Protein AF-A0A9K3LP52-F1 (afdb_monomer_lite)

Secondary structure (DSSP, 8-state):
----------GGGTT----HHHHHHHHHHHHHH-TTTS-TTS-TTTTSSSPPPTT-EEEEEGGG-TTSEEEEEEEEEEEEEEEETTEEEEEEEEEEEETTEEEEEEHHHHHSTTSPEE-SSSPP--STT--

Structure (mmCIF, N/CA/C/O backbone):
data_AF-A0A9K3LP52-F1
#
_entry.id   AF-A0A9K3LP52-F1
#
loop_
_atom_site.group_PDB
_atom_site.id
_atom_site.type_symbol
_atom_site.label_atom_id
_atom_site.label_alt_id
_atom_site.label_comp_id
_atom_site.label_asym_id
_atom_site.label_entity_id
_atom_site.label_seq_id
_atom_site.pdbx_PDB_ins_code
_atom_site.Cartn_x
_atom_site.Cartn_y
_atom_site.Cartn_z
_atom_site.occupancy
_atom_site.B_iso_or_equiv
_atom_site.auth_seq_id
_atom_site.auth_comp_id
_atom_site.auth_asym_id
_atom_site.auth_atom_id
_atom_site.pdbx_PDB_model_num
ATOM 1 N N . MET A 1 1 ? 22.097 10.632 19.380 1.00 29.72 1 MET A N 1
ATOM 2 C CA . MET A 1 1 ? 21.829 9.955 18.097 1.00 29.72 1 MET A CA 1
ATOM 3 C C . MET A 1 1 ? 20.338 10.096 17.883 1.00 29.72 1 MET A C 1
ATOM 5 O O . MET A 1 1 ? 19.590 9.492 18.636 1.00 29.72 1 MET A O 1
ATOM 9 N N . TYR A 1 2 ? 19.912 11.018 17.022 1.00 30.38 2 TYR A N 1
ATOM 10 C CA . TYR A 1 2 ? 18.490 11.195 16.738 1.00 30.38 2 TYR A CA 1
ATOM 11 C C . TYR A 1 2 ? 18.068 10.033 15.841 1.00 30.38 2 TYR A C 1
ATOM 13 O O . TYR A 1 2 ? 18.442 9.992 14.674 1.00 30.38 2 TYR A O 1
ATOM 21 N N . MET A 1 3 ? 17.390 9.051 16.433 1.00 33.91 3 MET A N 1
ATOM 22 C CA . MET A 1 3 ? 16.600 8.076 15.695 1.00 33.91 3 MET A CA 1
ATOM 23 C C . MET A 1 3 ? 15.432 8.859 15.102 1.00 33.91 3 MET A C 1
ATOM 25 O O . MET A 1 3 ? 14.546 9.273 15.841 1.00 33.91 3 MET A O 1
ATOM 29 N N . PHE A 1 4 ? 15.469 9.153 13.805 1.00 42.06 4 PHE A N 1
ATOM 30 C CA . PHE A 1 4 ? 14.242 9.533 13.122 1.00 42.06 4 PHE A CA 1
ATOM 31 C C . PHE A 1 4 ? 13.405 8.262 13.031 1.00 42.06 4 PHE A C 1
ATOM 33 O O . PHE A 1 4 ? 13.811 7.285 12.403 1.00 42.06 4 PHE A O 1
ATOM 40 N N . GLU A 1 5 ? 12.306 8.258 13.779 1.00 43.56 5 GLU A N 1
ATOM 41 C CA . GLU A 1 5 ? 11.295 7.213 13.770 1.00 43.56 5 GLU A CA 1
ATOM 42 C C . GLU A 1 5 ? 10.901 6.947 12.311 1.00 43.56 5 GLU A C 1
ATOM 44 O O . GLU A 1 5 ? 10.614 7.877 11.552 1.00 43.56 5 GLU A O 1
ATOM 49 N N . ASN A 1 6 ? 10.914 5.673 11.903 1.00 54.97 6 ASN A N 1
ATOM 50 C CA . ASN A 1 6 ? 10.002 5.234 10.854 1.00 54.97 6 ASN A CA 1
ATOM 51 C C . ASN A 1 6 ? 8.632 5.673 11.355 1.00 54.97 6 ASN A C 1
ATOM 53 O O . ASN A 1 6 ? 8.153 5.109 12.329 1.00 54.97 6 ASN A O 1
ATOM 57 N N . ASP A 1 7 ? 8.118 6.764 10.800 1.00 72.81 7 ASP A N 1
ATOM 58 C CA . ASP A 1 7 ? 6.965 7.468 11.341 1.00 72.81 7 ASP A CA 1
ATOM 59 C C . ASP A 1 7 ? 5.770 6.520 11.253 1.00 72.81 7 ASP A C 1
ATOM 61 O O . ASP A 1 7 ? 5.217 6.309 10.167 1.00 72.81 7 ASP A O 1
ATOM 65 N N . ASP A 1 8 ? 5.477 5.858 12.375 1.00 83.31 8 ASP A N 1
ATOM 66 C CA . ASP A 1 8 ? 4.444 4.841 12.449 1.00 83.31 8 ASP A CA 1
ATOM 67 C C . ASP A 1 8 ? 3.127 5.454 11.966 1.00 83.31 8 ASP A C 1
ATOM 69 O O . ASP A 1 8 ? 2.865 6.652 12.155 1.00 83.31 8 ASP A O 1
ATOM 73 N N . PRO A 1 9 ? 2.285 4.663 11.289 1.00 88.75 9 PRO A N 1
ATOM 74 C CA . PRO A 1 9 ? 1.018 5.173 10.820 1.00 88.75 9 PRO A CA 1
ATOM 75 C C . PRO A 1 9 ? 0.192 5.647 12.013 1.00 88.75 9 PRO A C 1
ATOM 77 O O . PRO A 1 9 ? 0.152 5.019 13.072 1.00 88.75 9 PRO A O 1
ATOM 80 N N . THR A 1 10 ? -0.497 6.764 11.821 1.00 90.94 10 THR A N 1
ATOM 81 C CA . THR A 1 10 ? -1.397 7.340 12.819 1.00 90.94 10 THR A CA 1
ATOM 82 C C . THR A 1 10 ? -2.839 7.240 12.331 1.00 90.94 10 THR A C 1
ATOM 84 O O . THR A 1 10 ? -3.073 7.144 11.124 1.00 90.94 10 THR A O 1
ATOM 87 N N . PRO A 1 11 ? -3.848 7.345 13.216 1.00 92.31 11 PRO A N 1
ATOM 88 C CA . PRO A 1 11 ? -5.249 7.378 12.786 1.00 92.31 11 PRO A CA 1
ATOM 89 C C . PRO A 1 11 ? -5.565 8.485 11.764 1.00 92.31 11 PRO A C 1
ATOM 91 O O . PRO A 1 11 ? -6.550 8.396 11.040 1.00 92.31 11 PRO A O 1
ATOM 94 N N . ALA A 1 12 ? -4.732 9.529 11.675 1.00 91.00 12 ALA A N 1
ATOM 95 C CA . ALA A 1 12 ? -4.874 10.584 10.677 1.00 91.00 12 ALA A CA 1
ATOM 96 C C . ALA A 1 12 ? -4.509 10.135 9.250 1.00 91.00 12 ALA A C 1
ATOM 98 O O . ALA A 1 12 ? -4.794 10.869 8.303 1.00 91.00 12 ALA A O 1
ATOM 99 N N . ASP A 1 13 ? -3.856 8.986 9.084 1.00 91.56 13 ASP A N 1
ATOM 100 C CA . ASP A 1 13 ? -3.489 8.420 7.785 1.00 91.56 13 ASP A CA 1
ATOM 101 C C . ASP A 1 13 ? -4.585 7.515 7.202 1.00 91.56 13 ASP A C 1
ATOM 103 O O . ASP A 1 13 ? -4.569 7.211 6.009 1.00 91.56 13 ASP A O 1
ATOM 107 N N . GLU A 1 14 ? -5.568 7.120 8.017 1.00 93.94 14 GLU A N 1
ATOM 108 C CA . GLU A 1 14 ? -6.718 6.342 7.559 1.00 93.94 14 GLU A CA 1
ATOM 109 C C . GLU A 1 14 ? -7.557 7.143 6.543 1.00 93.94 14 GLU A C 1
ATOM 111 O O . GLU A 1 14 ? -7.778 8.349 6.676 1.00 93.94 14 GLU A O 1
ATOM 116 N N . GLY A 1 15 ? -8.020 6.469 5.490 1.00 92.44 15 GLY A N 1
ATOM 117 C CA . GLY A 1 15 ? -8.801 7.042 4.394 1.00 92.44 15 GLY A CA 1
ATOM 118 C C . GLY A 1 15 ? -7.987 7.830 3.363 1.00 92.44 15 GLY A C 1
ATOM 119 O O . GLY A 1 15 ? -8.549 8.261 2.355 1.00 92.44 15 GLY A O 1
ATOM 120 N N . LYS A 1 16 ? -6.678 8.013 3.569 1.00 94.19 16 LYS A N 1
ATOM 121 C CA . LYS A 1 16 ? -5.796 8.678 2.602 1.00 94.19 16 LYS A CA 1
ATOM 122 C C . LYS A 1 16 ? -5.141 7.652 1.695 1.00 94.19 16 LYS A C 1
ATOM 124 O O . LYS A 1 16 ? -4.577 6.676 2.176 1.00 94.19 16 LYS A O 1
ATOM 129 N N . PHE A 1 17 ? -5.168 7.899 0.391 1.00 95.38 17 PHE A N 1
ATOM 130 C CA . PHE A 1 17 ? -4.492 7.064 -0.595 1.00 95.38 17 PHE A CA 1
ATOM 131 C C . PHE A 1 17 ? -3.579 7.910 -1.471 1.00 95.38 17 PHE A C 1
ATOM 133 O O . PHE A 1 17 ? -3.902 9.052 -1.798 1.00 95.38 17 PHE A O 1
ATOM 140 N N . LEU A 1 18 ? -2.441 7.327 -1.843 1.00 94.94 18 LEU A N 1
ATOM 141 C CA . LEU A 1 18 ? -1.556 7.883 -2.851 1.00 94.94 18 LEU A CA 1
ATOM 142 C C . LEU A 1 18 ? -2.258 7.792 -4.197 1.00 94.94 18 LEU A C 1
ATOM 144 O O . LEU A 1 18 ? -2.898 6.784 -4.504 1.00 94.94 18 LEU A O 1
ATOM 148 N N . SER A 1 19 ? -2.111 8.839 -4.993 1.00 94.38 19 SER A N 1
ATOM 149 C CA . SER A 1 19 ? -2.595 8.856 -6.365 1.00 94.38 19 SER A CA 1
ATOM 150 C C . SER A 1 19 ? -1.775 7.922 -7.260 1.00 94.38 19 SER A C 1
ATOM 152 O O . SER A 1 19 ? -0.594 7.664 -7.011 1.00 94.38 19 SER A O 1
ATOM 154 N N . GLU A 1 20 ? -2.369 7.472 -8.368 1.00 91.88 20 GLU A N 1
ATOM 155 C CA . GLU A 1 20 ? -1.645 6.696 -9.385 1.00 91.88 20 GLU A CA 1
ATOM 156 C C . GLU A 1 20 ? -0.425 7.454 -9.923 1.00 91.88 20 GLU A C 1
ATOM 158 O O . GLU A 1 20 ? 0.605 6.851 -10.204 1.00 91.88 20 GLU A O 1
ATOM 163 N N . ALA A 1 21 ? -0.511 8.786 -10.017 1.00 93.94 21 ALA A N 1
ATOM 164 C CA . ALA A 1 21 ? 0.588 9.631 -10.468 1.00 93.94 21 ALA A CA 1
ATOM 165 C C . ALA A 1 21 ? 1.788 9.590 -9.507 1.00 93.94 21 ALA A C 1
ATOM 167 O O . ALA A 1 21 ? 2.929 9.495 -9.957 1.00 93.94 21 ALA A O 1
ATOM 168 N N . GLU A 1 22 ? 1.545 9.630 -8.194 1.00 93.69 22 GLU A N 1
ATOM 169 C CA . GLU A 1 22 ? 2.602 9.509 -7.180 1.00 93.69 22 GLU A CA 1
ATOM 170 C C . GLU A 1 22 ? 3.257 8.127 -7.218 1.00 93.69 22 GLU A C 1
ATOM 172 O O . GLU A 1 22 ? 4.483 8.016 -7.161 1.00 93.69 22 GLU A O 1
ATOM 177 N N . LEU A 1 23 ? 2.446 7.078 -7.367 1.00 93.06 23 LEU A N 1
ATOM 178 C CA . LEU A 1 23 ? 2.923 5.700 -7.457 1.00 93.06 23 LEU A CA 1
ATOM 179 C C . LEU A 1 23 ? 3.735 5.473 -8.738 1.00 93.06 23 LEU A C 1
ATOM 181 O O . LEU A 1 23 ? 4.836 4.927 -8.677 1.00 93.06 23 LEU A O 1
ATOM 185 N N . ALA A 1 24 ? 3.249 5.958 -9.881 1.00 92.50 24 ALA A N 1
ATOM 186 C CA . ALA A 1 24 ? 3.951 5.871 -11.156 1.00 92.50 24 ALA A CA 1
ATOM 187 C C . ALA A 1 24 ? 5.282 6.635 -11.131 1.00 92.50 24 ALA A C 1
ATOM 189 O O . ALA A 1 24 ? 6.294 6.123 -11.609 1.00 92.50 24 ALA A O 1
ATOM 190 N N . ALA A 1 25 ? 5.308 7.837 -10.547 1.00 92.62 25 ALA A N 1
ATOM 191 C CA . ALA A 1 25 ? 6.535 8.617 -10.403 1.00 92.62 25 ALA A CA 1
ATOM 192 C C . ALA A 1 25 ? 7.573 7.891 -9.534 1.00 92.62 25 ALA A C 1
ATOM 194 O O . ALA A 1 25 ? 8.752 7.830 -9.894 1.00 92.62 25 ALA A O 1
ATOM 195 N N . TRP A 1 26 ? 7.134 7.298 -8.419 1.00 92.44 26 TRP A N 1
ATOM 196 C CA . TRP A 1 26 ? 7.996 6.478 -7.574 1.00 92.44 26 TRP A CA 1
ATOM 197 C C . TRP A 1 26 ? 8.539 5.260 -8.331 1.00 92.44 26 TRP A C 1
ATOM 199 O O . TRP A 1 26 ? 9.757 5.071 -8.367 1.00 92.44 26 TRP A O 1
ATOM 209 N N . PHE A 1 27 ? 7.675 4.494 -9.000 1.00 91.38 27 PHE A N 1
ATOM 210 C CA . PHE A 1 27 ? 8.062 3.290 -9.740 1.00 91.38 27 PHE A CA 1
ATOM 211 C C . PHE A 1 27 ? 9.075 3.602 -10.845 1.00 91.38 27 PHE A C 1
ATOM 213 O O . PHE A 1 27 ? 10.116 2.958 -10.926 1.00 91.38 27 PHE A O 1
ATOM 220 N N . GLN A 1 28 ? 8.857 4.669 -11.621 1.00 91.69 28 GLN A N 1
ATOM 221 C CA . GLN A 1 28 ? 9.825 5.126 -12.626 1.00 91.69 28 GLN A CA 1
ATOM 222 C C . GLN A 1 28 ? 11.175 5.520 -12.014 1.00 91.69 28 GLN A C 1
ATOM 224 O O . GLN A 1 28 ? 12.220 5.313 -12.634 1.00 91.69 28 GLN A O 1
ATOM 229 N N . SER A 1 29 ? 11.183 6.103 -10.810 1.00 90.56 29 SER A N 1
ATOM 230 C CA . SER A 1 29 ? 12.436 6.400 -10.107 1.00 90.56 29 SER A CA 1
ATOM 231 C C . SER A 1 29 ? 13.170 5.118 -9.702 1.00 90.56 29 SER A C 1
ATOM 233 O O . SER A 1 29 ? 14.390 5.045 -9.851 1.00 90.56 29 SER A O 1
ATOM 235 N N . MET A 1 30 ? 12.430 4.089 -9.279 1.00 89.06 30 MET A N 1
ATOM 236 C CA . MET A 1 30 ? 12.979 2.787 -8.905 1.00 89.06 30 MET A CA 1
ATOM 237 C C . MET A 1 30 ? 13.498 2.012 -10.109 1.00 89.06 30 MET A C 1
ATOM 239 O O . MET A 1 30 ? 14.606 1.500 -10.033 1.00 89.06 30 MET A O 1
ATOM 243 N N . GLN A 1 31 ? 12.810 2.040 -11.252 1.00 90.31 31 GLN A N 1
ATOM 244 C CA . GLN A 1 31 ? 13.324 1.467 -12.503 1.00 90.31 31 GLN A CA 1
ATOM 245 C C . GLN A 1 31 ? 14.667 2.083 -12.925 1.00 90.31 31 GLN A C 1
ATOM 247 O O . GLN A 1 31 ? 15.524 1.404 -13.482 1.00 90.31 31 GLN A O 1
ATOM 252 N N . ARG A 1 32 ? 14.875 3.383 -12.673 1.00 89.81 32 ARG A N 1
ATOM 253 C CA . ARG A 1 32 ? 16.150 4.054 -12.987 1.00 89.81 32 ARG A CA 1
ATOM 254 C C . ARG A 1 32 ? 17.252 3.719 -11.989 1.00 89.81 32 ARG A C 1
ATOM 256 O O . ARG A 1 32 ? 18.409 3.633 -12.386 1.00 89.81 32 ARG A O 1
ATOM 263 N N . ALA A 1 33 ? 16.905 3.613 -10.709 1.00 87.94 33 ALA A N 1
ATOM 264 C CA . ALA A 1 33 ? 17.863 3.374 -9.636 1.00 87.94 33 ALA A CA 1
ATOM 265 C C . ALA A 1 33 ? 18.260 1.893 -9.514 1.00 87.94 33 ALA A C 1
ATOM 267 O O . ALA A 1 33 ? 19.417 1.605 -9.225 1.00 87.94 33 ALA A O 1
ATOM 268 N N . TYR A 1 34 ? 17.310 0.989 -9.763 1.00 87.94 34 TYR A N 1
ATOM 269 C CA . TYR A 1 34 ? 17.409 -0.459 -9.568 1.00 87.94 34 TYR A CA 1
ATOM 270 C C . TYR A 1 34 ? 16.740 -1.217 -10.734 1.00 87.94 34 TYR A C 1
ATOM 272 O O . TYR A 1 34 ? 15.751 -1.929 -10.525 1.00 87.94 34 TYR A O 1
ATOM 280 N N . PRO A 1 35 ? 17.233 -1.062 -11.977 1.00 88.12 35 PRO A N 1
ATOM 281 C CA . PRO A 1 35 ? 16.646 -1.696 -13.165 1.00 88.12 35 PRO A CA 1
ATOM 282 C C . PRO A 1 35 ? 16.637 -3.233 -13.116 1.00 88.12 35 PRO A C 1
ATOM 284 O O . PRO A 1 35 ? 15.888 -3.874 -13.850 1.00 88.12 35 PRO A O 1
ATOM 287 N N . GLU A 1 36 ? 17.484 -3.840 -12.284 1.00 88.12 36 GLU A N 1
ATOM 288 C CA . GLU A 1 36 ? 17.539 -5.282 -12.054 1.00 88.12 36 GLU A CA 1
ATOM 289 C C . GLU A 1 36 ? 16.391 -5.807 -11.183 1.00 88.12 36 GLU A C 1
ATOM 291 O O . GLU A 1 36 ? 16.033 -6.979 -11.305 1.00 88.12 36 GLU A O 1
ATOM 296 N N . VAL A 1 37 ? 15.823 -4.946 -10.330 1.00 84.62 37 VAL A N 1
ATOM 297 C CA . VAL A 1 37 ? 14.693 -5.271 -9.447 1.00 84.62 37 VAL A CA 1
ATOM 298 C C . VAL A 1 37 ? 13.376 -4.828 -10.071 1.00 84.62 37 VAL A C 1
ATOM 300 O O . VAL A 1 37 ? 12.429 -5.599 -10.061 1.00 84.62 37 VAL A O 1
ATOM 303 N N . PHE A 1 38 ? 13.330 -3.611 -10.619 1.00 86.81 38 PHE A N 1
ATOM 304 C CA . PHE A 1 38 ? 12.135 -3.021 -11.222 1.00 86.81 38 PHE A CA 1
ATOM 305 C C . PHE A 1 38 ? 12.321 -2.943 -12.733 1.00 86.81 38 PHE A C 1
ATOM 307 O O . PHE A 1 38 ? 12.965 -2.021 -13.248 1.00 86.81 38 PHE A O 1
ATOM 314 N N . LYS A 1 39 ? 11.786 -3.926 -13.456 1.00 88.75 39 LYS A N 1
ATOM 315 C CA . LYS A 1 39 ? 12.020 -4.045 -14.902 1.00 88.75 39 LYS A CA 1
ATOM 316 C C . LYS A 1 39 ? 11.083 -3.149 -15.705 1.00 88.75 39 LYS A C 1
ATOM 318 O O . LYS A 1 39 ? 10.031 -2.722 -15.237 1.00 88.75 39 LYS A O 1
ATOM 323 N N . ALA A 1 40 ? 11.468 -2.849 -16.946 1.00 86.12 40 ALA A N 1
ATOM 324 C CA . ALA A 1 40 ? 10.690 -1.984 -17.839 1.00 86.12 40 ALA A CA 1
ATOM 325 C C . ALA A 1 40 ? 9.346 -2.598 -18.278 1.00 86.12 40 ALA A C 1
ATOM 327 O O . ALA A 1 40 ? 8.425 -1.860 -18.617 1.00 86.12 40 ALA A O 1
ATOM 328 N N . ASP A 1 41 ? 9.254 -3.927 -18.295 1.00 87.25 41 ASP A N 1
ATOM 329 C CA . ASP A 1 41 ? 8.075 -4.709 -18.669 1.00 87.25 41 ASP A CA 1
ATOM 330 C C . ASP A 1 41 ? 7.168 -5.073 -17.479 1.00 87.25 41 ASP A C 1
ATOM 332 O O . ASP A 1 41 ? 6.108 -5.663 -17.682 1.00 87.25 41 ASP A O 1
ATOM 336 N N . GLU A 1 42 ? 7.538 -4.692 -16.252 1.00 84.62 42 GLU A N 1
ATOM 337 C CA . GLU A 1 42 ? 6.704 -4.888 -15.064 1.00 84.62 42 GLU A CA 1
ATOM 338 C C . GLU A 1 42 ? 5.557 -3.876 -14.971 1.00 84.62 42 GLU A C 1
ATOM 340 O O . GLU A 1 42 ? 5.651 -2.715 -15.381 1.00 84.62 42 GLU A O 1
ATOM 345 N N . THR A 1 43 ? 4.453 -4.322 -14.377 1.00 85.62 43 THR A N 1
ATOM 346 C CA . THR A 1 43 ? 3.302 -3.482 -14.049 1.00 85.62 43 THR A CA 1
ATOM 347 C C . THR A 1 43 ? 3.524 -2.777 -12.711 1.00 85.62 43 THR A C 1
ATOM 349 O O . THR A 1 43 ? 4.053 -3.353 -11.764 1.00 85.62 43 THR A O 1
ATOM 352 N N . LEU A 1 44 ? 3.047 -1.533 -12.596 1.00 86.31 44 LEU A N 1
ATOM 353 C CA . LEU A 1 44 ? 3.133 -0.727 -11.366 1.00 86.31 44 LEU A CA 1
ATOM 354 C C . LEU A 1 44 ? 2.615 -1.461 -10.113 1.00 86.31 44 LEU A C 1
ATOM 356 O O . LEU A 1 44 ? 3.124 -1.2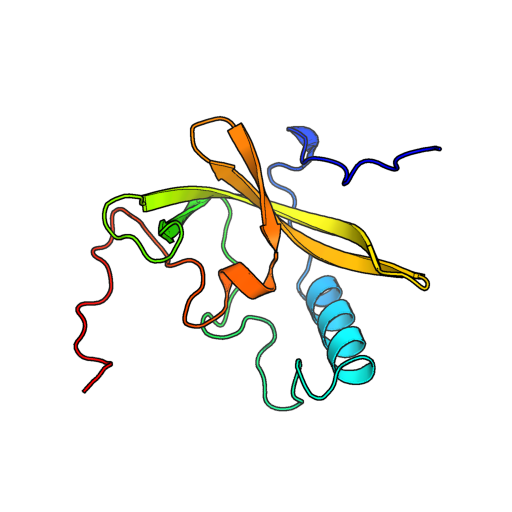69 -9.010 1.00 86.31 44 LEU A O 1
ATOM 360 N N . TYR A 1 45 ? 1.573 -2.268 -10.292 1.00 87.25 45 TYR A N 1
ATOM 361 C CA . TYR A 1 45 ? 0.865 -2.967 -9.226 1.00 87.25 45 TYR A CA 1
ATOM 362 C C . TYR A 1 45 ? 1.163 -4.479 -9.205 1.00 87.25 45 TYR A C 1
ATOM 364 O O . TYR A 1 45 ? 0.467 -5.239 -8.550 1.00 87.25 45 TYR A O 1
ATOM 372 N N . GLY A 1 46 ? 2.190 -4.951 -9.919 1.00 84.06 46 GLY A N 1
ATOM 373 C CA . GLY A 1 46 ? 2.560 -6.369 -9.911 1.00 84.06 46 GLY A CA 1
ATOM 374 C C . GLY A 1 46 ? 1.426 -7.298 -10.367 1.00 84.0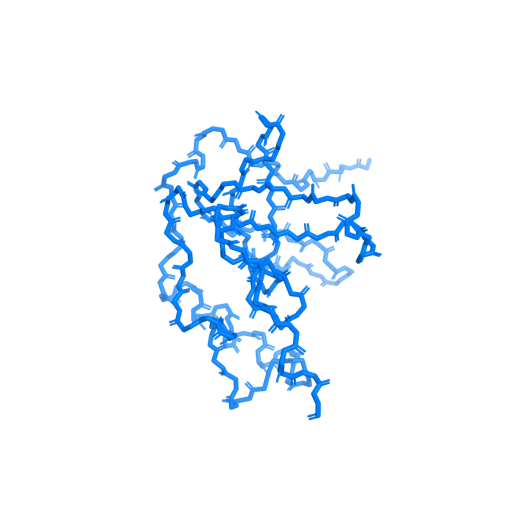6 46 GLY A C 1
ATOM 375 O O . GLY A 1 46 ? 0.777 -7.053 -11.391 1.00 84.06 46 GLY A O 1
ATOM 376 N N . VAL A 1 47 ? 1.197 -8.375 -9.605 1.00 83.06 47 VAL A N 1
ATOM 377 C CA . VAL A 1 47 ? 0.209 -9.425 -9.922 1.00 83.06 47 VAL A CA 1
ATOM 378 C C . VAL A 1 47 ? -1.215 -8.872 -9.976 1.00 83.06 47 VAL A C 1
ATOM 380 O O . VAL A 1 47 ? -2.023 -9.299 -10.804 1.00 83.06 47 VAL A O 1
ATOM 383 N N . PHE A 1 48 ? -1.536 -7.911 -9.111 1.00 81.25 48 PHE A N 1
ATOM 384 C CA . PHE A 1 48 ? -2.849 -7.286 -9.086 1.00 81.25 48 PHE A CA 1
ATOM 385 C C . PHE A 1 48 ? -2.798 -5.977 -9.852 1.00 81.25 48 PHE A C 1
ATOM 387 O O . PHE A 1 48 ? -2.139 -5.049 -9.439 1.00 81.25 48 PHE A O 1
ATOM 394 N N . ASN A 1 49 ? -3.548 -5.829 -10.935 1.00 83.44 49 ASN A N 1
ATOM 395 C CA . ASN A 1 49 ? -3.489 -4.636 -11.788 1.00 83.44 49 ASN A CA 1
ATOM 396 C C . ASN A 1 49 ? -4.115 -3.352 -11.193 1.00 83.44 49 ASN A C 1
ATOM 398 O O . ASN A 1 49 ? -4.297 -2.381 -11.926 1.00 83.44 49 ASN A O 1
ATOM 402 N N . GLU A 1 50 ? -4.447 -3.328 -9.903 1.00 88.25 50 GLU A N 1
ATOM 403 C CA . GLU A 1 50 ? -5.105 -2.204 -9.236 1.00 88.25 50 GLU A CA 1
ATOM 404 C C . GLU A 1 50 ? -4.633 -2.058 -7.782 1.00 88.25 50 GLU A C 1
ATOM 406 O O . GLU A 1 50 ? -4.326 -3.041 -7.099 1.00 88.25 50 GLU A O 1
ATOM 411 N N . GLN A 1 51 ? -4.638 -0.821 -7.281 1.00 91.44 51 GLN A N 1
ATOM 412 C CA . GLN A 1 51 ? -4.428 -0.516 -5.866 1.00 91.44 51 GLN A CA 1
ATOM 413 C C . GLN A 1 51 ? -5.510 -1.177 -4.998 1.00 91.44 51 GLN A C 1
ATOM 415 O O . GLN A 1 51 ? -6.696 -1.132 -5.319 1.00 91.44 51 GLN A O 1
ATOM 420 N N . HIS A 1 52 ? -5.119 -1.744 -3.852 1.00 91.88 52 HIS A N 1
ATOM 421 C CA . HIS A 1 52 ? -6.083 -2.224 -2.863 1.00 91.88 52 HIS A CA 1
ATOM 422 C C . HIS A 1 52 ? -6.943 -1.079 -2.317 1.00 91.88 52 HIS A C 1
ATOM 424 O O . HIS A 1 52 ? -6.420 -0.051 -1.880 1.00 91.88 52 HIS A O 1
ATOM 430 N N . SER A 1 53 ? -8.261 -1.276 -2.323 1.00 92.31 53 SER A N 1
ATOM 431 C CA . SER A 1 53 ? -9.236 -0.299 -1.844 1.00 92.31 53 SER A CA 1
ATOM 432 C C . SER A 1 53 ? -9.272 -0.198 -0.317 1.00 92.31 53 SER A C 1
ATOM 434 O O . SER A 1 53 ? -8.832 -1.093 0.403 1.00 92.31 53 SER A O 1
ATOM 436 N N . PHE A 1 54 ? -9.875 0.874 0.193 1.00 94.69 54 PHE A N 1
ATOM 437 C CA . PHE A 1 54 ? -10.205 0.986 1.614 1.00 94.69 54 PHE A CA 1
ATOM 438 C C . PHE A 1 54 ? -11.071 -0.191 2.087 1.00 94.69 54 PHE A C 1
ATOM 440 O O . PHE A 1 54 ? -12.006 -0.596 1.396 1.00 94.69 54 PHE A O 1
ATOM 447 N N . GLY A 1 55 ? -10.754 -0.737 3.258 1.00 92.81 55 GLY A N 1
ATOM 448 C CA . GLY A 1 55 ? -11.405 -1.913 3.831 1.00 92.81 55 GLY A CA 1
ATOM 449 C C . GLY A 1 55 ? -11.032 -3.232 3.149 1.00 92.81 55 GLY A C 1
ATOM 450 O O . GLY A 1 55 ? -11.562 -4.283 3.517 1.00 92.81 55 GLY A O 1
ATOM 451 N N . GLN A 1 56 ? -10.140 -3.215 2.147 1.00 93.00 56 GLN A N 1
ATOM 452 C CA . GLN A 1 56 ? -9.704 -4.439 1.487 1.00 93.00 56 GLN A CA 1
ATOM 453 C C . GLN A 1 56 ? -9.030 -5.348 2.513 1.00 93.00 56 GLN A C 1
ATOM 455 O O . GLN A 1 56 ? -8.068 -4.971 3.180 1.00 93.00 56 GLN A O 1
ATOM 460 N N . LYS A 1 57 ? -9.537 -6.571 2.612 1.00 92.75 57 LYS A N 1
ATOM 461 C CA . LYS A 1 57 ? -8.975 -7.613 3.463 1.00 92.75 57 LYS A CA 1
ATOM 462 C C . LYS A 1 57 ? -7.804 -8.260 2.749 1.00 92.75 57 LYS A C 1
ATOM 464 O O . LYS A 1 57 ? -7.949 -8.665 1.593 1.00 92.75 57 LYS A O 1
ATOM 469 N N . LEU A 1 58 ? -6.683 -8.383 3.442 1.00 91.12 58 LEU A N 1
ATOM 470 C CA . LEU A 1 58 ? -5.476 -9.038 2.968 1.00 91.12 58 LEU A CA 1
ATOM 471 C C . LEU A 1 58 ? -5.003 -10.087 3.979 1.00 91.12 58 LEU A C 1
ATOM 473 O O . LEU A 1 58 ? -5.233 -9.959 5.185 1.00 91.12 58 LEU A O 1
ATOM 477 N N . MET A 1 59 ? -4.342 -11.131 3.492 1.00 90.00 59 MET A N 1
ATOM 478 C CA . MET A 1 59 ? -3.783 -12.189 4.326 1.00 90.00 59 MET A CA 1
ATOM 479 C C . MET A 1 59 ? -2.437 -12.670 3.790 1.00 90.00 59 MET A C 1
ATOM 481 O O . MET A 1 59 ? -2.265 -12.811 2.586 1.00 90.00 59 MET A O 1
ATOM 485 N N . THR A 1 60 ? -1.512 -12.972 4.694 1.00 87.25 60 THR A N 1
ATOM 486 C CA . THR A 1 60 ? -0.268 -13.702 4.409 1.00 87.25 60 THR A CA 1
ATOM 487 C C . THR A 1 60 ? 0.018 -14.693 5.548 1.00 87.25 60 THR A C 1
ATOM 489 O O . THR A 1 60 ? -0.804 -14.830 6.463 1.00 87.25 60 THR A O 1
ATOM 492 N N . TYR A 1 61 ? 1.153 -15.390 5.518 1.00 83.81 61 TYR A N 1
ATOM 493 C CA . TYR A 1 61 ? 1.608 -16.286 6.584 1.00 83.81 61 TYR A CA 1
ATOM 494 C C . TYR A 1 61 ? 2.984 -15.863 7.099 1.00 83.81 61 TYR A C 1
ATOM 496 O O . TYR A 1 61 ? 3.858 -15.483 6.328 1.00 83.81 61 TYR A O 1
ATOM 504 N N . PHE A 1 62 ? 3.186 -15.935 8.415 1.00 77.88 62 PHE A N 1
ATOM 505 C CA . PHE A 1 62 ? 4.499 -15.674 9.006 1.00 77.88 62 PHE A CA 1
ATOM 506 C C . PHE A 1 62 ? 5.459 -16.830 8.696 1.00 77.88 62 PHE A C 1
ATOM 508 O O . PHE A 1 62 ? 5.143 -17.967 9.040 1.00 77.88 62 PHE A O 1
ATOM 515 N N . ASP A 1 63 ? 6.618 -16.549 8.091 1.00 79.12 63 ASP A N 1
ATOM 516 C CA . ASP A 1 63 ? 7.597 -17.558 7.640 1.00 79.12 63 ASP A CA 1
ATOM 517 C C . ASP A 1 63 ? 6.968 -18.681 6.785 1.00 79.12 63 ASP A C 1
ATOM 519 O O . ASP A 1 63 ? 7.321 -19.852 6.929 1.00 79.12 63 ASP A O 1
ATOM 523 N N . ASP A 1 64 ? 5.974 -18.342 5.955 1.00 74.69 64 ASP A N 1
ATOM 524 C CA . ASP A 1 64 ? 5.199 -19.296 5.146 1.00 74.69 64 ASP A CA 1
ATOM 525 C C . ASP A 1 64 ? 4.483 -20.394 5.963 1.00 74.69 64 ASP A C 1
ATOM 527 O O . ASP A 1 64 ? 4.029 -21.402 5.416 1.00 74.69 64 ASP A O 1
ATOM 531 N N . ASP A 1 65 ? 4.345 -20.214 7.282 1.00 77.62 65 ASP A N 1
ATOM 532 C CA . ASP A 1 65 ? 3.703 -21.171 8.178 1.00 77.62 65 ASP A CA 1
ATOM 533 C C . ASP A 1 65 ? 2.169 -21.036 8.097 1.00 77.62 65 ASP A C 1
ATOM 535 O O . ASP A 1 65 ? 1.600 -20.073 8.631 1.00 77.62 65 ASP A O 1
ATOM 539 N N . PRO A 1 66 ? 1.450 -22.015 7.508 1.00 80.38 66 PRO A N 1
ATOM 540 C CA . PRO A 1 66 ? -0.001 -21.943 7.349 1.00 80.38 66 PRO A CA 1
ATOM 541 C C . PRO A 1 66 ? -0.753 -21.905 8.689 1.00 80.38 66 PRO A C 1
ATOM 543 O O . PRO A 1 66 ? -1.931 -21.543 8.730 1.00 80.38 66 PRO A O 1
ATOM 546 N N . SER A 1 67 ? -0.093 -22.260 9.799 1.00 80.62 67 SER A N 1
ATOM 547 C CA .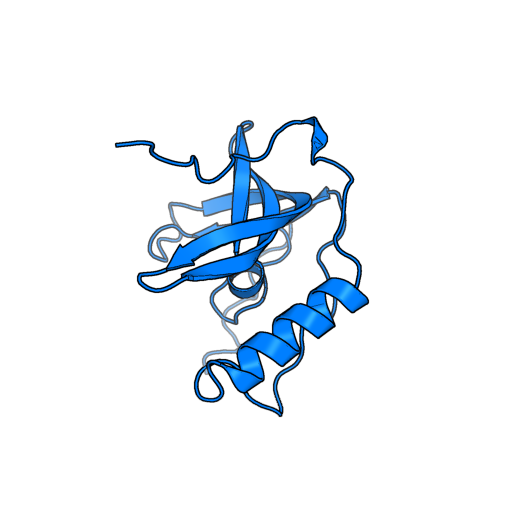 SER A 1 67 ? -0.658 -22.164 11.148 1.00 80.62 67 SER A CA 1
ATOM 548 C C . SER A 1 67 ? -0.598 -20.751 11.743 1.00 80.62 67 SER A C 1
ATOM 550 O O . SER A 1 67 ? -1.226 -20.497 12.774 1.00 80.62 67 SER A O 1
ATOM 552 N N . LYS A 1 68 ? 0.097 -19.814 11.083 1.00 82.62 68 LYS A N 1
ATOM 553 C CA . LYS A 1 68 ? 0.303 -18.432 11.538 1.00 82.62 68 LYS A CA 1
ATOM 554 C C . LYS A 1 68 ? -0.190 -17.411 10.505 1.00 82.62 68 LYS A C 1
ATOM 556 O O . LYS A 1 68 ? 0.612 -16.648 9.959 1.00 82.62 68 LYS A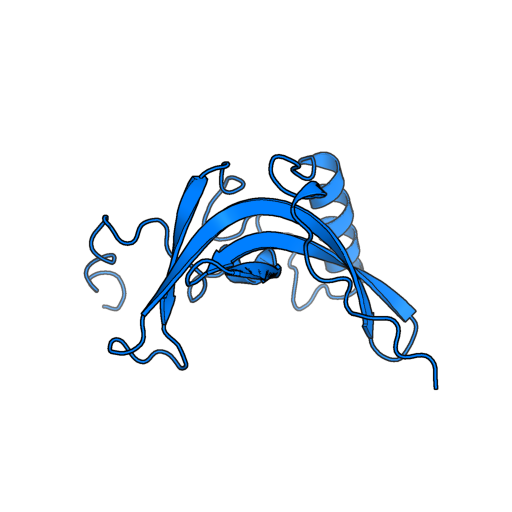 O 1
ATOM 561 N N . PRO A 1 69 ? -1.505 -17.365 10.221 1.00 85.81 69 PRO A N 1
ATOM 562 C CA . PRO A 1 69 ? -2.056 -16.376 9.308 1.00 85.81 69 PRO A CA 1
ATOM 563 C C . PRO A 1 69 ? -1.930 -14.969 9.892 1.00 85.81 69 PRO A C 1
ATOM 565 O O . PRO A 1 69 ? -2.350 -14.701 11.019 1.00 85.81 69 PRO A O 1
ATOM 568 N N . MET A 1 70 ? -1.428 -14.049 9.083 1.00 88.12 70 MET A N 1
ATOM 569 C CA . MET A 1 70 ? -1.438 -12.618 9.346 1.00 88.12 70 MET A CA 1
ATOM 570 C C . MET A 1 70 ? -2.553 -11.995 8.518 1.00 88.12 70 MET A C 1
ATOM 572 O O . MET A 1 70 ? -2.492 -11.993 7.294 1.00 88.12 70 MET A O 1
ATOM 576 N N . LYS A 1 71 ? -3.595 -11.495 9.183 1.00 90.88 71 LYS A N 1
ATOM 577 C CA . LYS A 1 71 ? -4.771 -10.889 8.544 1.00 90.88 71 LYS A CA 1
ATOM 578 C C . LYS A 1 71 ? -4.740 -9.387 8.754 1.00 90.88 71 LYS A C 1
ATOM 580 O O . LYS A 1 71 ? -4.602 -8.949 9.897 1.00 90.88 71 LYS A O 1
ATOM 585 N N . CYS A 1 72 ? -4.899 -8.611 7.688 1.00 91.75 72 CYS A N 1
ATOM 586 C CA . CYS A 1 72 ? -4.919 -7.161 7.799 1.00 91.75 72 CYS A CA 1
ATOM 587 C C . CYS A 1 72 ? -5.929 -6.465 6.885 1.00 91.75 72 CYS A C 1
ATOM 589 O O . CYS A 1 72 ? -6.220 -6.894 5.773 1.00 91.75 72 CYS A O 1
ATOM 591 N N . GLU A 1 73 ? -6.477 -5.362 7.370 1.00 94.69 73 GLU A N 1
ATOM 592 C CA . GLU A 1 73 ? -7.396 -4.523 6.609 1.00 94.69 73 GLU A CA 1
ATOM 593 C C . GLU A 1 73 ? -6.657 -3.296 6.082 1.00 94.69 73 GLU A C 1
ATOM 595 O O . GLU A 1 73 ? -5.983 -2.618 6.854 1.00 94.69 73 GLU A O 1
ATOM 600 N N . VAL A 1 74 ? -6.781 -3.001 4.789 1.00 94.94 74 VAL A N 1
ATOM 601 C CA . VAL A 1 74 ? -6.208 -1.796 4.179 1.00 94.94 74 VAL A CA 1
ATOM 602 C C . VAL A 1 74 ? -7.022 -0.579 4.586 1.00 94.94 74 VAL A C 1
ATOM 604 O O . VAL A 1 74 ? -8.219 -0.498 4.328 1.00 94.94 74 VAL A O 1
ATOM 607 N N . LEU A 1 75 ? -6.355 0.402 5.180 1.00 96.44 75 LEU A N 1
ATOM 608 C CA . LEU A 1 75 ? -6.964 1.642 5.651 1.00 96.44 75 LEU A CA 1
ATOM 609 C C . LEU A 1 75 ? -6.476 2.872 4.892 1.00 96.44 75 LEU A C 1
ATOM 611 O O . LEU A 1 75 ? -7.102 3.921 4.983 1.00 96.44 75 LEU A O 1
ATOM 615 N N . GLY A 1 76 ? -5.391 2.768 4.135 1.00 95.50 76 GLY A N 1
ATOM 616 C CA . GLY A 1 76 ? -4.835 3.885 3.384 1.00 95.50 76 GLY A CA 1
ATOM 617 C C . GLY A 1 76 ? -3.501 3.533 2.751 1.00 95.50 76 GLY A C 1
ATOM 618 O O . GLY A 1 76 ? -3.066 2.383 2.763 1.00 95.50 76 GLY A O 1
ATOM 619 N N . SER A 1 77 ? -2.811 4.537 2.235 1.00 94.81 77 SER A N 1
ATOM 620 C CA . SER A 1 77 ? -1.422 4.431 1.801 1.00 94.81 77 SER A CA 1
ATOM 621 C C . SER A 1 77 ? -0.724 5.777 1.930 1.00 94.81 77 SER A C 1
ATOM 623 O O . SER A 1 77 ? -1.337 6.813 1.670 1.00 94.81 77 SER A O 1
ATOM 625 N N . ARG A 1 78 ? 0.563 5.760 2.270 1.00 94.00 78 ARG A N 1
ATOM 626 C CA . ARG A 1 78 ? 1.391 6.960 2.429 1.00 94.00 78 ARG A CA 1
ATOM 627 C C . ARG A 1 78 ? 2.802 6.730 1.899 1.00 94.00 78 ARG A C 1
ATOM 629 O O . ARG A 1 78 ? 3.270 5.596 1.833 1.00 94.00 78 ARG A O 1
ATOM 636 N N . MET A 1 79 ? 3.486 7.817 1.546 1.00 92.50 79 MET A N 1
ATOM 637 C CA . MET A 1 79 ? 4.930 7.785 1.314 1.00 92.50 79 MET A CA 1
ATOM 638 C C . MET A 1 79 ? 5.646 7.814 2.660 1.00 92.50 79 MET A C 1
ATOM 640 O O . MET A 1 79 ? 5.443 8.730 3.461 1.00 92.50 79 MET A O 1
ATOM 644 N N . VAL A 1 80 ? 6.502 6.829 2.890 1.00 89.94 80 VAL A N 1
ATOM 645 C CA . VAL A 1 80 ? 7.368 6.741 4.064 1.00 89.94 80 VAL A CA 1
ATOM 646 C C . VAL A 1 80 ? 8.790 7.047 3.624 1.00 89.94 80 VAL A C 1
ATOM 648 O O . VAL A 1 80 ? 9.215 6.657 2.540 1.00 89.94 80 VAL A O 1
ATOM 651 N N . LYS A 1 81 ? 9.507 7.822 4.434 1.00 84.81 81 LYS A N 1
ATOM 652 C CA . LYS A 1 81 ? 10.919 8.121 4.201 1.00 84.81 81 LYS A CA 1
ATOM 653 C C . LYS A 1 81 ? 11.749 7.026 4.859 1.00 84.81 81 LYS A C 1
ATOM 655 O O . LYS A 1 81 ? 11.703 6.895 6.075 1.00 84.81 81 LYS A O 1
ATOM 660 N N . ASP A 1 82 ? 12.512 6.296 4.062 1.00 72.25 82 ASP A N 1
ATOM 661 C CA . ASP A 1 82 ? 13.489 5.319 4.520 1.00 72.25 82 ASP A CA 1
ATOM 662 C C . ASP A 1 82 ? 14.899 5.923 4.396 1.00 72.25 82 ASP A C 1
ATOM 664 O O . ASP A 1 82 ? 15.261 6.489 3.363 1.00 72.25 82 ASP A O 1
ATOM 668 N N . GLU A 1 83 ? 15.729 5.804 5.433 1.00 63.03 83 GLU A N 1
ATOM 669 C CA . GLU A 1 83 ? 17.170 6.039 5.295 1.00 63.03 83 GLU A CA 1
ATOM 670 C C . GLU A 1 83 ? 17.861 4.728 4.910 1.00 63.03 83 GLU A C 1
ATOM 672 O O . GLU A 1 83 ? 18.090 3.852 5.745 1.00 63.03 83 GLU A O 1
ATOM 677 N N . GLN A 1 84 ? 18.241 4.593 3.639 1.00 55.84 84 GLN A N 1
ATOM 678 C CA . GLN A 1 84 ? 19.143 3.531 3.195 1.00 55.84 84 GLN A CA 1
ATOM 679 C C . GLN A 1 84 ? 20.533 4.106 2.956 1.00 55.84 84 GLN A C 1
ATOM 681 O O . GLN A 1 84 ? 20.810 4.591 1.864 1.00 55.84 84 GLN A O 1
ATOM 686 N N . GLY A 1 85 ? 21.411 4.024 3.964 1.00 55.28 85 GLY A N 1
ATOM 687 C CA . GLY A 1 85 ? 22.883 4.116 3.890 1.00 55.28 85 GLY A CA 1
ATOM 688 C C . GLY A 1 85 ? 23.533 5.390 3.309 1.00 55.28 85 GLY A C 1
ATOM 689 O O . GLY A 1 85 ? 24.502 5.884 3.876 1.00 55.28 85 GLY A O 1
ATOM 690 N N . ARG A 1 86 ? 23.068 5.908 2.168 1.00 45.75 86 ARG A N 1
ATOM 691 C CA . ARG A 1 86 ? 23.609 7.054 1.422 1.00 45.75 86 ARG A CA 1
ATOM 692 C C . ARG A 1 86 ? 22.551 8.096 1.018 1.00 45.75 86 ARG A C 1
ATOM 694 O O . ARG A 1 86 ? 22.897 9.032 0.301 1.00 45.75 86 ARG A O 1
ATOM 701 N N . GLY A 1 87 ? 21.299 7.975 1.466 1.00 59.25 87 GLY A N 1
ATOM 702 C CA . GLY A 1 87 ? 20.262 8.977 1.208 1.00 59.25 87 GLY A CA 1
ATOM 703 C C . GLY A 1 87 ? 18.910 8.656 1.843 1.00 59.25 87 GLY A C 1
ATOM 704 O O . GLY A 1 87 ? 18.702 7.567 2.375 1.00 59.25 87 GLY A O 1
ATOM 705 N N . ILE A 1 88 ? 18.001 9.629 1.761 1.00 61.03 88 ILE A N 1
ATOM 706 C CA . ILE A 1 88 ? 16.583 9.463 2.088 1.00 61.03 88 ILE A CA 1
ATOM 707 C C . ILE A 1 88 ? 15.884 8.989 0.812 1.00 61.03 88 ILE A C 1
ATOM 709 O O . ILE A 1 88 ? 15.785 9.753 -0.151 1.00 61.03 88 ILE A O 1
ATOM 713 N N . THR A 1 89 ? 15.408 7.750 0.794 1.00 75.00 89 THR A N 1
ATOM 714 C CA . THR A 1 89 ? 14.495 7.251 -0.238 1.00 75.00 89 THR A CA 1
ATOM 715 C C . THR A 1 89 ? 13.064 7.352 0.275 1.00 75.00 89 THR A C 1
ATOM 717 O O . THR A 1 89 ? 12.807 7.279 1.472 1.00 75.00 89 THR A O 1
ATOM 720 N N . GLN A 1 90 ? 12.109 7.601 -0.618 1.00 85.94 90 GLN A N 1
ATOM 721 C CA . GLN A 1 90 ? 10.690 7.522 -0.278 1.00 85.94 90 GLN A CA 1
ATOM 722 C C . GLN A 1 90 ? 10.126 6.242 -0.872 1.00 85.94 90 GLN A C 1
ATOM 724 O O . GLN A 1 90 ? 10.346 5.975 -2.054 1.00 85.94 90 GLN A O 1
ATOM 729 N N . SER A 1 91 ? 9.420 5.462 -0.060 1.00 89.00 91 SER A N 1
ATOM 730 C CA . SER A 1 91 ? 8.733 4.251 -0.490 1.00 89.00 91 SER A CA 1
ATOM 731 C C . SER A 1 91 ? 7.240 4.337 -0.157 1.00 89.00 91 SER A C 1
ATOM 733 O O . SER A 1 91 ? 6.863 4.808 0.923 1.00 89.00 91 SER A O 1
ATOM 735 N N . PRO A 1 92 ? 6.354 3.921 -1.073 1.00 92.88 92 PRO A N 1
ATOM 736 C CA . PRO A 1 92 ? 4.942 3.815 -0.777 1.00 92.88 92 PRO A CA 1
ATOM 737 C C . PRO A 1 92 ? 4.714 2.630 0.161 1.00 92.88 92 PRO A C 1
ATOM 739 O O . PRO A 1 92 ? 5.231 1.528 -0.046 1.00 92.88 92 PRO A O 1
ATOM 742 N N . ARG A 1 93 ? 3.901 2.854 1.190 1.00 94.00 93 ARG A N 1
ATOM 743 C CA . ARG A 1 93 ? 3.424 1.814 2.101 1.00 94.00 93 ARG A CA 1
ATOM 744 C C . ARG A 1 93 ? 1.912 1.884 2.220 1.00 94.00 93 ARG A C 1
ATOM 746 O O . ARG A 1 93 ? 1.338 2.974 2.219 1.00 94.00 93 ARG A O 1
ATOM 753 N N . TYR A 1 94 ? 1.267 0.730 2.341 1.00 94.81 94 TYR A N 1
ATOM 754 C CA . TYR A 1 94 ? -0.121 0.675 2.780 1.00 94.81 94 TYR A CA 1
ATOM 755 C C . TYR A 1 94 ? -0.183 0.899 4.283 1.00 94.81 94 TYR A C 1
ATOM 757 O O . TYR A 1 94 ? 0.622 0.341 5.022 1.00 94.81 94 TYR A O 1
ATOM 765 N N . VAL A 1 95 ? -1.166 1.678 4.718 1.00 95.38 95 VAL A N 1
ATOM 766 C CA . VAL A 1 95 ? -1.596 1.757 6.112 1.00 95.38 95 VAL A CA 1
ATOM 767 C C . VAL A 1 95 ? -2.617 0.650 6.311 1.00 95.38 95 VAL A C 1
ATOM 769 O O . VAL A 1 95 ? -3.606 0.583 5.579 1.00 95.38 95 VAL A O 1
ATOM 772 N N . ILE A 1 96 ? -2.366 -0.232 7.268 1.00 94.56 96 ILE A N 1
ATOM 773 C CA . ILE A 1 96 ? -3.169 -1.425 7.513 1.00 94.56 96 ILE A CA 1
ATOM 774 C C . ILE A 1 96 ? -3.528 -1.554 8.989 1.00 94.56 96 ILE A C 1
ATOM 776 O O . ILE A 1 96 ? -2.842 -1.021 9.856 1.00 94.56 96 ILE A O 1
ATOM 780 N N . ARG A 1 97 ? -4.570 -2.324 9.292 1.00 94.38 97 ARG A N 1
ATOM 781 C CA . ARG A 1 97 ? -4.871 -2.766 10.656 1.00 94.38 97 ARG A CA 1
ATOM 782 C C . ARG A 1 97 ? -4.638 -4.257 10.786 1.00 94.38 97 ARG A C 1
ATOM 784 O O . ARG A 1 97 ? -5.282 -5.030 10.085 1.00 94.38 97 ARG A O 1
ATOM 791 N N . ILE A 1 98 ? -3.751 -4.654 11.691 1.00 89.88 98 ILE A N 1
ATOM 792 C CA . ILE A 1 98 ? -3.428 -6.050 12.001 1.00 89.88 98 ILE A CA 1
ATOM 793 C C . ILE A 1 98 ? -3.628 -6.276 13.498 1.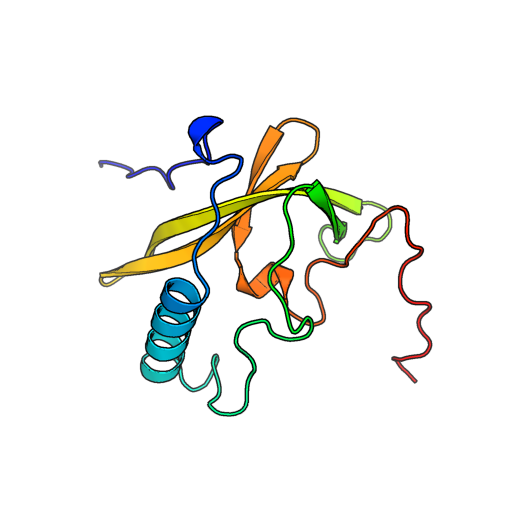00 89.88 98 ILE A C 1
ATOM 795 O O . ILE A 1 98 ? -3.155 -5.497 14.314 1.00 89.88 98 ILE A O 1
ATOM 799 N N . ASN A 1 99 ? -4.392 -7.305 13.875 1.00 87.06 99 ASN A N 1
ATOM 800 C CA . ASN A 1 99 ? -4.716 -7.607 15.280 1.00 87.06 99 ASN A CA 1
ATOM 801 C C . ASN A 1 99 ? -5.289 -6.418 16.089 1.00 87.06 99 ASN A C 1
ATOM 803 O O . ASN A 1 99 ? -5.134 -6.357 17.303 1.00 87.06 99 ASN A O 1
ATOM 807 N N . GLY A 1 100 ? -5.977 -5.484 15.422 1.00 86.19 100 GLY A N 1
ATOM 808 C CA . GLY A 1 100 ? -6.540 -4.281 16.050 1.00 86.19 100 GLY A CA 1
ATOM 809 C C . GLY A 1 100 ? -5.568 -3.105 16.173 1.00 86.19 100 GLY A C 1
ATOM 810 O O . GLY A 1 100 ? -5.995 -2.020 16.558 1.00 86.19 100 GLY A O 1
ATOM 811 N N . GLU A 1 101 ? -4.307 -3.282 15.789 1.00 91.31 101 GLU A N 1
ATOM 812 C CA . GLU A 1 101 ? -3.271 -2.253 15.830 1.00 91.31 101 GLU A CA 1
ATOM 813 C C . GLU A 1 101 ? -2.999 -1.695 14.432 1.00 91.31 101 GLU A C 1
ATOM 815 O O . GLU A 1 101 ? -3.081 -2.408 13.425 1.00 91.31 101 GLU A O 1
ATOM 820 N N . LEU A 1 102 ? -2.708 -0.395 14.368 1.00 92.00 102 LEU A N 1
ATOM 821 C CA . LEU A 1 102 ? -2.348 0.273 13.127 1.00 92.00 102 LEU A CA 1
ATOM 822 C C . LEU A 1 102 ? -0.897 -0.071 12.783 1.00 92.00 102 LEU A C 1
ATOM 824 O O . LEU A 1 102 ? -0.010 -0.010 13.628 1.00 92.00 102 LEU A O 1
ATOM 828 N N . SER A 1 103 ? -0.669 -0.465 11.542 1.00 93.06 103 SER A N 1
ATOM 829 C CA . SER A 1 103 ? 0.631 -0.882 11.040 1.00 93.06 103 SER A CA 1
ATOM 830 C C . SER A 1 103 ? 0.749 -0.524 9.563 1.00 93.06 103 SER A C 1
ATOM 832 O O . SER A 1 103 ? -0.150 0.082 8.975 1.00 93.06 103 SER A O 1
ATOM 834 N N . GLN A 1 104 ? 1.877 -0.859 8.953 1.00 92.88 104 GLN A N 1
ATOM 835 C CA . GLN A 1 104 ? 2.132 -0.550 7.558 1.00 92.88 104 GLN A CA 1
ATOM 836 C C . GLN A 1 104 ? 2.917 -1.653 6.866 1.00 92.88 104 GLN A C 1
ATOM 838 O O . GLN A 1 104 ? 3.810 -2.256 7.459 1.00 92.88 104 GLN A O 1
ATOM 843 N N . ILE A 1 105 ? 2.615 -1.877 5.590 1.00 91.12 105 ILE A N 1
ATOM 844 C CA . ILE A 1 105 ? 3.320 -2.852 4.749 1.00 91.12 105 ILE A CA 1
ATOM 845 C C . ILE A 1 105 ? 3.876 -2.170 3.501 1.00 91.12 105 ILE A C 1
ATOM 847 O O . ILE A 1 105 ? 3.223 -1.268 2.964 1.00 91.12 105 ILE A O 1
ATOM 851 N N . PRO A 1 106 ? 5.071 -2.566 3.027 1.00 90.94 106 PRO A N 1
ATOM 852 C CA . PRO A 1 106 ? 5.594 -2.085 1.757 1.00 90.94 106 PRO A CA 1
ATOM 853 C C . PRO A 1 106 ? 4.597 -2.341 0.632 1.00 90.94 106 PRO A C 1
ATOM 855 O O . PRO A 1 106 ? 4.022 -3.425 0.539 1.00 90.94 106 PRO A O 1
ATOM 858 N N . TRP A 1 107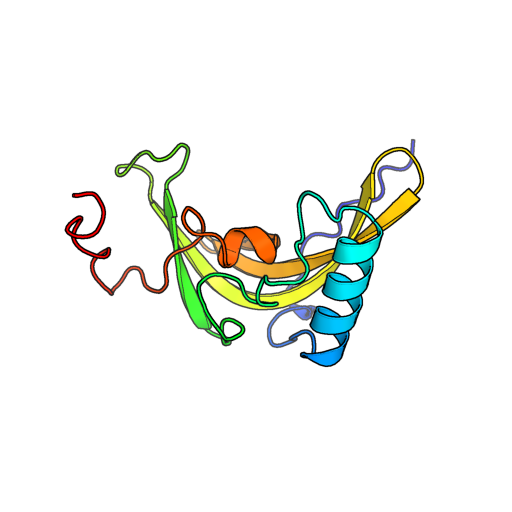 ? 4.420 -1.348 -0.236 1.00 90.69 107 TRP A N 1
ATOM 859 C CA . TRP A 1 107 ? 3.515 -1.463 -1.371 1.00 90.69 107 TRP A CA 1
ATOM 860 C C . TRP A 1 107 ? 3.833 -2.678 -2.244 1.00 90.69 107 TRP A C 1
ATOM 862 O O . TRP A 1 107 ? 2.945 -3.457 -2.559 1.00 90.69 107 TRP A O 1
ATOM 872 N N . THR A 1 108 ? 5.106 -2.869 -2.589 1.00 87.19 108 THR A N 1
ATOM 873 C CA . THR A 1 108 ? 5.565 -3.983 -3.432 1.00 87.19 108 THR A CA 1
ATOM 874 C C . THR A 1 108 ? 5.227 -5.339 -2.834 1.00 87.19 108 THR A C 1
ATOM 876 O O . THR A 1 108 ? 4.750 -6.210 -3.550 1.00 87.19 108 THR A O 1
ATOM 879 N N . SER A 1 109 ? 5.395 -5.492 -1.518 1.00 86.62 109 SER A N 1
ATOM 880 C CA . SER A 1 109 ? 5.117 -6.756 -0.837 1.00 86.62 109 SER A CA 1
ATOM 881 C C . SER A 1 109 ? 3.636 -7.128 -0.891 1.00 86.62 109 SER A C 1
ATOM 883 O O . SER A 1 109 ? 3.292 -8.299 -0.966 1.00 86.62 109 SER A O 1
ATOM 885 N N . ALA A 1 110 ? 2.726 -6.153 -0.930 1.00 86.56 110 ALA A N 1
ATOM 886 C CA . ALA A 1 110 ? 1.304 -6.448 -1.109 1.00 86.56 110 ALA A CA 1
ATOM 887 C C . ALA A 1 110 ? 0.959 -6.990 -2.513 1.00 86.56 110 ALA A C 1
ATOM 889 O O . ALA A 1 110 ? -0.095 -7.591 -2.691 1.00 86.56 110 ALA A O 1
ATOM 890 N N . HIS A 1 111 ? 1.842 -6.793 -3.496 1.00 86.81 111 HIS A N 1
ATOM 891 C CA . HIS A 1 111 ? 1.577 -7.012 -4.922 1.00 86.81 111 HIS A CA 1
ATOM 892 C C . HIS A 1 111 ? 2.468 -8.076 -5.586 1.00 86.81 111 HIS A C 1
ATOM 894 O O . HIS A 1 111 ? 2.303 -8.365 -6.775 1.00 86.81 111 HIS A O 1
ATOM 900 N N . GLU A 1 112 ? 3.408 -8.660 -4.844 1.00 83.50 112 GLU A N 1
ATOM 901 C CA . GLU A 1 112 ? 4.274 -9.747 -5.313 1.00 83.50 112 GLU A CA 1
ATOM 902 C C . GLU A 1 112 ? 3.572 -11.119 -5.252 1.00 83.50 112 GLU A C 1
ATOM 904 O O . GLU A 1 112 ? 2.614 -11.314 -4.506 1.00 83.50 112 GLU A O 1
ATOM 909 N N . GLU A 1 113 ? 4.049 -12.094 -6.035 1.00 71.69 113 GLU A N 1
ATOM 910 C CA . GLU A 1 113 ? 3.436 -13.432 -6.166 1.00 71.69 113 GLU A CA 1
ATOM 911 C C . GLU A 1 113 ? 3.368 -14.210 -4.835 1.00 71.69 113 GLU A C 1
ATOM 913 O O . GLU A 1 113 ? 2.404 -14.936 -4.587 1.00 71.69 113 GLU A O 1
ATOM 918 N N . GLY A 1 114 ? 4.349 -14.005 -3.951 1.00 72.69 114 GLY A N 1
ATOM 919 C CA . GLY A 1 114 ? 4.387 -14.546 -2.584 1.00 72.69 114 GLY A CA 1
ATOM 920 C C . GLY A 1 114 ? 3.917 -13.563 -1.507 1.00 72.69 114 GLY A C 1
ATOM 921 O O . GLY A 1 114 ? 4.193 -13.770 -0.331 1.00 72.69 114 GLY A O 1
ATOM 922 N N . GLY A 1 115 ? 3.275 -12.470 -1.914 1.00 79.31 115 GLY A N 1
ATOM 923 C CA . GLY A 1 115 ? 2.950 -11.340 -1.061 1.00 79.31 115 GLY A CA 1
ATOM 924 C C . GLY A 1 115 ? 1.689 -11.526 -0.225 1.00 79.31 115 GLY A C 1
ATOM 925 O O . GLY A 1 115 ? 1.465 -12.538 0.443 1.00 79.31 115 GLY A O 1
ATOM 926 N N . TRP A 1 116 ? 0.834 -10.506 -0.254 1.00 86.56 116 TRP A N 1
ATOM 927 C CA . TRP A 1 116 ? -0.435 -10.509 0.465 1.00 86.56 116 TRP A CA 1
ATOM 928 C C . TRP A 1 116 ? -1.588 -10.914 -0.456 1.00 86.56 116 TRP A C 1
ATOM 930 O O . TRP A 1 116 ? -1.867 -10.266 -1.464 1.00 86.56 116 TRP A O 1
ATOM 940 N N . TRP A 1 117 ? -2.321 -11.964 -0.091 1.00 85.50 117 TRP A N 1
ATOM 941 C CA . TRP A 1 117 ? -3.495 -12.403 -0.841 1.00 85.50 117 TRP A CA 1
ATOM 942 C C . TRP A 1 117 ? -4.740 -11.616 -0.457 1.00 85.50 117 TRP A C 1
ATOM 944 O O . TRP A 1 117 ? -4.941 -11.251 0.701 1.00 85.50 117 TRP A O 1
ATOM 954 N N . ARG A 1 118 ? -5.622 -11.398 -1.435 1.00 86.88 118 ARG A N 1
ATOM 955 C CA . ARG A 1 118 ? -6.909 -10.732 -1.223 1.00 86.88 118 ARG A CA 1
ATOM 956 C C . ARG A 1 118 ? -7.907 -11.670 -0.546 1.00 86.88 118 ARG A C 1
ATOM 958 O O . ARG A 1 118 ? -8.242 -12.721 -1.082 1.00 86.88 118 ARG A O 1
ATOM 965 N N . GLY A 1 119 ? -8.453 -11.210 0.573 1.00 80.44 119 GLY A N 1
ATOM 966 C CA . GLY A 1 119 ? -9.441 -11.922 1.374 1.00 80.44 119 GLY A CA 1
ATOM 967 C C . GLY A 1 119 ? -8.819 -12.941 2.331 1.00 80.44 119 GLY A C 1
ATOM 968 O O . GLY A 1 119 ? -7.827 -13.596 2.035 1.00 80.44 119 GLY A O 1
ATOM 969 N N . TRP A 1 120 ? -9.442 -13.091 3.497 1.00 74.25 120 TRP A N 1
ATOM 970 C CA . TRP A 1 120 ? -9.266 -14.252 4.396 1.00 74.25 120 TRP A CA 1
ATOM 971 C C . TRP A 1 120 ? -10.568 -15.043 4.572 1.00 74.25 120 TRP A C 1
ATOM 973 O O . TRP A 1 120 ? -10.625 -16.067 5.249 1.00 74.25 120 TRP A O 1
ATOM 983 N N . ASP A 1 121 ? -11.639 -14.479 4.035 1.00 68.12 121 ASP A N 1
ATOM 984 C CA . ASP A 1 121 ? -12.986 -14.989 3.845 1.00 68.12 121 ASP A CA 1
ATOM 985 C C . ASP A 1 121 ? -13.150 -15.643 2.465 1.00 68.12 121 ASP A C 1
ATOM 987 O O . ASP A 1 121 ? -14.120 -16.360 2.229 1.00 68.12 121 ASP A O 1
ATOM 991 N N . ILE A 1 122 ? -12.174 -15.439 1.580 1.00 57.97 122 ILE A N 1
ATOM 992 C CA . ILE A 1 122 ? -12.026 -16.148 0.315 1.00 57.97 122 ILE A CA 1
ATOM 993 C C . ILE A 1 122 ? -11.018 -17.276 0.579 1.00 57.97 122 ILE A C 1
ATOM 995 O O . ILE A 1 122 ? -9.942 -16.990 1.109 1.00 57.97 122 ILE A O 1
ATOM 999 N N . PRO A 1 123 ? -11.346 -18.552 0.301 1.00 49.66 123 PRO A N 1
ATOM 1000 C CA . PRO A 1 123 ? -10.380 -19.630 0.471 1.00 49.66 123 PRO A CA 1
ATOM 1001 C C . PRO A 1 123 ? -9.128 -19.324 -0.365 1.00 49.66 123 PRO A C 1
ATOM 1003 O O . PRO A 1 123 ? -9.269 -18.790 -1.471 1.00 49.66 123 PRO A O 1
ATOM 1006 N N . PRO A 1 124 ? -7.918 -19.637 0.143 1.00 49.25 124 PRO A N 1
ATOM 1007 C CA . PRO A 1 124 ? -6.698 -19.429 -0.624 1.00 49.25 124 PRO A CA 1
ATOM 1008 C C . PRO A 1 124 ? -6.837 -20.135 -1.977 1.00 49.25 124 PRO A C 1
ATOM 1010 O O . PRO A 1 124 ? -7.503 -21.179 -2.040 1.00 49.25 124 PRO A O 1
ATOM 1013 N N . PRO A 1 125 ? -6.254 -19.588 -3.060 1.00 49.41 125 PRO A N 1
ATOM 1014 C CA . PRO A 1 125 ? -6.290 -20.244 -4.356 1.00 49.41 125 PRO A CA 1
ATOM 1015 C C . PRO A 1 125 ? -5.791 -21.676 -4.173 1.00 49.41 125 PRO A C 1
ATOM 1017 O O . PRO A 1 125 ? -4.660 -21.909 -3.745 1.00 49.41 125 PRO A O 1
ATOM 1020 N N . THR A 1 126 ? -6.674 -22.647 -4.417 1.00 49.19 126 THR A N 1
ATOM 1021 C CA . THR A 1 126 ? -6.313 -24.060 -4.351 1.00 49.19 126 THR A CA 1
ATOM 1022 C C . THR A 1 126 ? -5.126 -24.269 -5.274 1.00 49.19 126 THR A C 1
ATOM 1024 O O . THR A 1 126 ? -5.134 -23.765 -6.394 1.00 49.19 126 THR A O 1
ATOM 1027 N N . SER A 1 127 ? -4.116 -24.974 -4.776 1.00 46.66 127 SER A N 1
ATOM 1028 C CA . SER A 1 127 ? -2.757 -25.147 -5.298 1.00 46.66 127 SER A CA 1
ATOM 1029 C C . SER A 1 127 ? -2.654 -25.836 -6.673 1.00 46.66 127 SER A C 1
ATOM 1031 O O . SER A 1 127 ? -1.771 -26.653 -6.890 1.00 46.66 127 SER A O 1
ATOM 1033 N N . SER A 1 128 ? -3.546 -25.544 -7.617 1.00 44.03 128 SER A N 1
ATOM 1034 C CA . SER A 1 128 ? -3.545 -26.083 -8.978 1.00 44.03 128 SER A CA 1
ATOM 1035 C C . SER A 1 128 ? -2.673 -25.286 -9.954 1.00 44.03 128 SER A C 1
ATOM 1037 O O . SER A 1 128 ? -2.664 -25.607 -11.135 1.00 44.03 128 SER A O 1
ATOM 1039 N N . TRP A 1 129 ? -1.963 -24.251 -9.490 1.00 43.47 129 TRP A N 1
ATOM 1040 C CA . TRP A 1 129 ? -1.039 -23.454 -10.315 1.00 43.47 129 TRP A CA 1
ATOM 1041 C C . TRP A 1 129 ? 0.438 -23.848 -10.145 1.00 43.47 129 TRP A C 1
ATOM 1043 O O . TRP A 1 129 ? 1.267 -23.425 -10.941 1.00 43.47 129 TRP A O 1
ATOM 1053 N N . PHE A 1 130 ? 0.764 -24.699 -9.164 1.00 41.59 130 PHE A N 1
ATOM 1054 C CA . PHE A 1 130 ? 2.103 -25.277 -8.975 1.00 41.59 130 PHE A CA 1
ATOM 1055 C C . PHE A 1 130 ? 2.147 -26.729 -9.476 1.00 41.59 130 PHE A C 1
ATOM 1057 O O . PHE A 1 130 ? 2.428 -27.654 -8.714 1.00 41.59 130 PHE A O 1
ATOM 1064 N N . SER A 1 131 ? 1.786 -26.954 -10.741 1.00 36.88 131 SER A N 1
ATOM 1065 C CA . SER A 1 131 ? 1.926 -28.253 -11.420 1.00 36.88 131 SER A CA 1
ATOM 1066 C C . SER A 1 131 ? 2.757 -28.110 -12.681 1.00 36.88 131 SER A C 1
ATOM 1068 O O . SER A 1 131 ? 2.489 -27.154 -13.439 1.00 36.88 131 SER A O 1
#

pLDDT: mean 81.21, std 16.62, range [29.72, 96.44]

Foldseek 3Di:
DDDPPQPWDDPVQFPEEDDPVRLVVLLVVCCVVPVVVRPPPAASQAPDNDDQDFQWKKWAADVNDPVRIWIKGFGYKDWTWDDDDPDTRTFIWTFIATPNDTGIDGSVQCRYPRHIDTDPPDPDPPPPVVD

Radius of gyration: 15.65 Å; chains: 1; bounding box: 37×39×37 Å

Sequence (131 aa):
MYMFENDDPTPADEGKFLSEAELAAWFQSMQRAYPEVFKADETLYGVFNEQHSFGQKLMTYFDDDPSKPMKCEVLGSRMVKDEQGRGITQSPRYVIRINGELSQIPWTSAHEEGGWWRGWDIPPPTSSWFS

Organism: NCBI:txid303405